Protein AF-A0A518AYZ4-F1 (afdb_monomer_lite)

Secondary structure (DSSP, 8-state):
-HHHHHHHHHHHHHHHHHHHHHHHHHHHHHHHHHHHHHHHHT-SS-S-EEEEEEEEEEESSTT--TTSEEEEEEEEETTTEEEEEEEEHHHHHHHHT-HHHHHHHHHHH-EEGGGS-HHHHHHHTTTHHHHHHHHHHHHHHHHTT--

Structure (mmCIF, N/CA/C/O backbone):
data_AF-A0A518AYZ4-F1
#
_entry.id   AF-A0A518AYZ4-F1
#
loop_
_atom_site.group_PDB
_atom_site.id
_atom_site.type_symbol
_atom_site.label_atom_id
_atom_site.label_alt_id
_atom_site.label_comp_id
_atom_site.label_asym_id
_atom_site.label_entity_id
_atom_site.label_seq_id
_atom_site.pdbx_PDB_ins_code
_atom_site.Cartn_x
_atom_site.Cartn_y
_atom_site.Cartn_z
_atom_site.occupancy
_atom_site.B_iso_or_equiv
_atom_site.auth_seq_id
_atom_site.auth_comp_id
_atom_site.auth_asym_id
_atom_site.auth_atom_id
_atom_site.pdbx_PDB_model_num
ATOM 1 N N . MET A 1 1 ? 31.999 -21.508 23.202 1.00 56.31 1 MET A N 1
ATOM 2 C CA . MET A 1 1 ? 30.707 -21.974 22.633 1.00 56.31 1 MET A CA 1
ATOM 3 C C . MET A 1 1 ? 29.464 -21.222 23.143 1.00 56.31 1 MET A C 1
ATOM 5 O O . MET A 1 1 ? 28.473 -21.199 22.424 1.00 56.31 1 MET A O 1
ATOM 9 N N . ALA A 1 2 ? 29.490 -20.547 24.304 1.00 60.88 2 ALA A N 1
ATOM 10 C CA . ALA A 1 2 ? 28.325 -19.827 24.852 1.00 60.88 2 ALA A CA 1
ATOM 11 C C . ALA A 1 2 ? 27.805 -18.649 23.986 1.00 60.88 2 ALA A C 1
ATOM 13 O O . ALA A 1 2 ? 26.597 -18.498 23.827 1.00 60.88 2 ALA A O 1
ATOM 14 N N . LYS A 1 3 ? 28.691 -17.869 23.338 1.00 60.66 3 LYS A N 1
ATOM 15 C CA . LYS A 1 3 ? 28.300 -16.740 22.461 1.00 60.66 3 LYS A CA 1
ATOM 16 C C . LYS A 1 3 ? 27.434 -17.157 21.258 1.00 60.66 3 LYS A C 1
ATOM 18 O O . LYS A 1 3 ? 26.440 -16.500 20.978 1.00 60.66 3 LYS A O 1
ATOM 23 N N . LYS A 1 4 ? 27.739 -18.282 20.590 1.00 61.16 4 LYS A N 1
ATOM 24 C CA . LYS A 1 4 ? 26.949 -18.795 19.443 1.00 61.16 4 LYS A CA 1
ATOM 25 C C . LYS A 1 4 ? 25.514 -19.189 19.830 1.00 61.16 4 LYS A C 1
ATOM 27 O O . LYS A 1 4 ? 24.602 -19.029 19.024 1.00 61.16 4 LYS A O 1
ATOM 32 N N . ARG A 1 5 ? 25.299 -19.676 21.060 1.00 62.88 5 ARG A N 1
ATOM 33 C CA . ARG A 1 5 ? 23.965 -20.047 21.571 1.00 62.88 5 ARG A CA 1
ATOM 34 C C . ARG A 1 5 ? 23.096 -18.814 21.846 1.00 62.88 5 ARG A C 1
ATOM 36 O O . ARG A 1 5 ? 21.888 -18.885 21.647 1.00 62.88 5 ARG A O 1
ATOM 43 N N . ASN A 1 6 ? 23.721 -17.695 22.220 1.00 80.50 6 ASN A N 1
ATOM 44 C CA . ASN A 1 6 ? 23.044 -16.426 22.482 1.00 80.50 6 ASN A CA 1
ATOM 45 C C . ASN A 1 6 ? 22.500 -15.793 21.183 1.00 80.50 6 ASN A C 1
ATOM 47 O O . ASN A 1 6 ? 21.301 -15.558 21.080 1.00 80.50 6 ASN A O 1
ATOM 51 N N . TYR A 1 7 ? 23.316 -15.691 20.122 1.00 89.25 7 TYR A N 1
ATOM 52 C CA . TYR A 1 7 ? 22.869 -15.124 18.835 1.00 89.25 7 TYR A CA 1
ATOM 53 C C . TYR A 1 7 ? 21.675 -15.856 18.210 1.00 89.25 7 TYR A C 1
ATOM 55 O O . TYR A 1 7 ? 20.773 -15.224 17.667 1.00 89.25 7 TYR A O 1
ATOM 63 N N . ARG A 1 8 ? 21.625 -17.192 18.310 1.00 89.94 8 ARG A N 1
ATOM 64 C CA . ARG A 1 8 ? 20.495 -17.973 17.784 1.00 89.94 8 ARG A CA 1
ATOM 65 C C . ARG A 1 8 ? 19.192 -17.676 18.530 1.00 89.94 8 ARG A C 1
ATOM 67 O O . ARG A 1 8 ? 18.137 -17.658 17.905 1.00 89.94 8 ARG A O 1
ATOM 74 N N . ALA A 1 9 ? 19.255 -17.469 19.845 1.00 91.81 9 ALA A N 1
ATOM 75 C CA . ALA A 1 9 ? 18.087 -17.101 20.640 1.00 91.81 9 ALA A CA 1
ATOM 76 C C . ALA A 1 9 ? 17.618 -15.679 20.298 1.00 91.81 9 ALA A C 1
ATOM 78 O O . ALA A 1 9 ? 16.432 -15.481 20.038 1.00 91.81 9 ALA A O 1
ATOM 79 N N . THR A 1 10 ? 18.549 -14.727 20.180 1.00 93.44 10 THR A N 1
ATOM 80 C CA . THR A 1 10 ? 18.252 -13.346 19.772 1.00 93.44 10 THR A CA 1
ATOM 81 C C . THR A 1 10 ? 17.610 -13.282 18.389 1.00 93.44 10 THR A C 1
ATOM 83 O O . THR A 1 10 ? 16.585 -12.629 18.223 1.00 93.44 10 THR A O 1
ATOM 86 N N . LEU A 1 11 ? 18.150 -14.005 17.402 1.00 93.69 11 LEU A N 1
ATOM 87 C CA . LEU A 1 11 ? 17.585 -14.043 16.049 1.00 93.69 11 LEU A CA 1
ATOM 88 C C . LEU A 1 11 ? 16.174 -14.638 16.026 1.00 93.69 11 LEU A C 1
ATOM 90 O O . LEU A 1 11 ? 15.314 -14.135 15.309 1.00 93.69 11 LEU A O 1
ATOM 94 N N . LYS A 1 12 ? 15.908 -15.674 16.831 1.00 94.69 12 LYS A N 1
ATOM 95 C CA . LYS A 1 12 ? 14.554 -16.230 16.972 1.00 94.69 12 LYS A CA 1
ATOM 96 C C . LYS A 1 12 ? 13.585 -15.210 17.561 1.00 94.69 12 LYS A C 1
ATOM 98 O O . LYS A 1 12 ? 12.492 -15.046 17.032 1.00 94.69 12 LYS A O 1
ATOM 103 N N . GLN A 1 13 ? 13.986 -14.521 18.628 1.00 94.81 13 GLN A N 1
ATOM 104 C CA . GLN A 1 13 ? 13.148 -13.508 19.266 1.00 94.81 13 GLN A CA 1
ATOM 105 C C . GLN A 1 13 ? 12.872 -12.330 18.324 1.00 94.81 13 GLN A C 1
ATOM 107 O O . GLN A 1 13 ? 11.735 -11.875 18.231 1.00 94.81 13 GLN A O 1
ATOM 112 N N . LEU A 1 14 ? 13.889 -11.878 17.585 1.00 94.19 14 LEU A N 1
ATOM 113 C CA . LEU A 1 14 ? 13.732 -10.840 16.571 1.00 94.19 14 LEU A CA 1
ATOM 114 C C . LEU A 1 14 ? 12.769 -11.287 15.467 1.00 94.19 14 LEU A C 1
ATOM 116 O O . LEU A 1 14 ? 11.860 -10.542 15.126 1.00 94.19 14 LEU A O 1
ATOM 120 N N . ASN A 1 15 ? 12.918 -12.509 14.948 1.00 94.06 15 ASN A N 1
ATOM 121 C CA . ASN A 1 15 ? 12.035 -13.035 13.908 1.00 94.06 15 ASN A CA 1
ATOM 122 C C . ASN A 1 15 ? 10.573 -13.117 14.373 1.00 94.06 15 ASN A C 1
ATOM 124 O O . ASN A 1 15 ? 9.684 -12.699 13.638 1.00 94.06 15 ASN A O 1
ATOM 128 N N . LEU A 1 16 ? 10.326 -13.585 15.602 1.00 95.25 16 LEU A N 1
ATOM 129 C CA . LEU A 1 16 ? 8.980 -13.608 16.185 1.00 95.25 16 LEU A CA 1
ATOM 130 C C . LEU A 1 16 ? 8.391 -12.202 16.310 1.00 95.25 16 LEU A C 1
ATOM 132 O O . LEU A 1 16 ? 7.238 -11.984 15.948 1.00 95.25 16 LEU A O 1
ATOM 136 N N . ARG A 1 17 ? 9.190 -11.235 16.775 1.00 94.25 17 ARG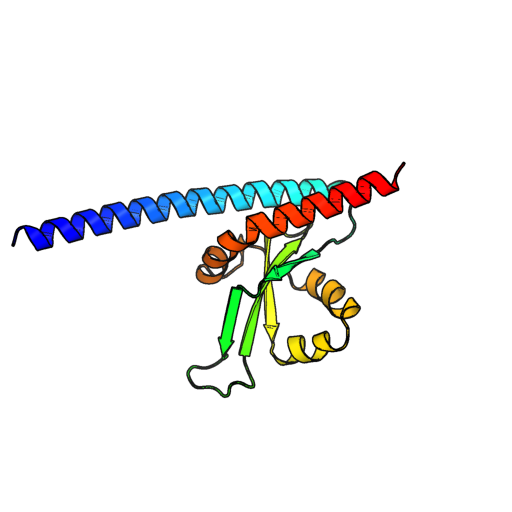 A N 1
ATOM 137 C CA . ARG A 1 17 ? 8.751 -9.842 16.886 1.00 94.25 17 ARG A CA 1
ATOM 138 C C . ARG A 1 17 ? 8.423 -9.238 15.522 1.00 94.25 17 ARG A C 1
ATOM 140 O O . ARG A 1 17 ? 7.413 -8.559 15.403 1.00 94.25 17 ARG A O 1
ATOM 147 N N . LEU A 1 18 ? 9.247 -9.495 14.507 1.00 89.69 18 LEU A N 1
ATOM 148 C CA . LEU A 1 18 ? 9.007 -9.016 13.144 1.00 89.69 18 LEU A CA 1
ATOM 149 C C . LEU A 1 18 ? 7.723 -9.604 12.553 1.00 89.69 18 LEU A C 1
ATOM 151 O O . LEU A 1 18 ? 6.954 -8.865 11.953 1.00 89.69 18 LEU A O 1
ATOM 155 N N . ARG A 1 19 ? 7.457 -10.898 12.772 1.00 90.31 19 ARG A N 1
ATOM 156 C CA . ARG A 1 19 ? 6.201 -11.534 12.341 1.00 90.31 19 ARG A CA 1
ATOM 157 C C . ARG A 1 19 ? 4.989 -10.881 12.984 1.00 90.31 19 ARG A C 1
ATOM 159 O O . ARG A 1 19 ? 4.088 -10.463 12.275 1.00 90.31 19 ARG A O 1
ATOM 166 N N . HIS A 1 20 ? 5.025 -10.718 14.304 1.00 92.50 20 HIS A N 1
ATOM 167 C CA . HIS A 1 20 ? 3.925 -10.101 15.035 1.00 92.50 20 HIS A CA 1
ATOM 168 C C . HIS A 1 20 ? 3.646 -8.662 14.577 1.00 92.50 20 HIS A C 1
ATOM 170 O O . HIS A 1 20 ? 2.496 -8.276 14.400 1.00 92.50 20 HIS A O 1
ATOM 176 N N . LEU A 1 21 ? 4.698 -7.866 14.357 1.00 90.12 21 LEU A N 1
ATOM 177 C CA . LEU A 1 21 ? 4.547 -6.504 13.844 1.00 90.12 21 LEU A CA 1
ATOM 178 C C . LEU A 1 21 ? 3.996 -6.489 12.416 1.00 90.12 21 LEU A C 1
ATOM 180 O O . LEU A 1 21 ? 3.180 -5.628 12.105 1.00 90.12 21 LEU A O 1
ATOM 184 N N . ASN A 1 22 ? 4.406 -7.437 11.570 1.00 89.00 22 ASN A N 1
ATOM 185 C CA . ASN A 1 22 ? 3.871 -7.545 10.218 1.00 89.00 22 ASN A CA 1
ATOM 186 C C . ASN A 1 22 ? 2.387 -7.933 10.228 1.00 89.00 22 ASN A C 1
ATOM 188 O O . ASN A 1 22 ? 1.601 -7.284 9.558 1.00 89.00 22 ASN A O 1
ATOM 192 N N . GLU A 1 23 ? 1.985 -8.915 11.038 1.00 91.25 23 GLU A N 1
ATOM 193 C CA . GLU A 1 23 ? 0.575 -9.305 11.201 1.00 91.25 23 GLU A CA 1
ATOM 194 C C . GLU A 1 23 ? -0.293 -8.121 11.660 1.00 91.25 23 GLU A C 1
ATOM 196 O O . GLU A 1 23 ? -1.370 -7.884 11.119 1.00 91.25 23 GLU A O 1
ATOM 201 N N . GLN A 1 24 ? 0.193 -7.331 12.625 1.00 92.56 24 GLN A N 1
ATOM 202 C CA . GLN A 1 24 ? -0.505 -6.120 13.067 1.00 92.56 24 GLN A CA 1
ATOM 203 C C . GLN A 1 24 ? -0.584 -5.050 11.978 1.00 92.56 24 GLN A C 1
ATOM 205 O O . GLN A 1 24 ? -1.584 -4.338 11.903 1.00 92.56 24 GLN A O 1
ATOM 210 N N . ALA A 1 25 ? 0.469 -4.895 11.175 1.00 90.06 25 ALA A N 1
ATOM 211 C CA . ALA A 1 25 ? 0.473 -3.950 10.070 1.00 90.06 25 ALA A CA 1
ATOM 212 C C . ALA A 1 25 ? -0.550 -4.367 9.005 1.00 90.06 25 ALA A C 1
ATOM 214 O O . ALA A 1 25 ? -1.399 -3.552 8.660 1.00 90.06 25 ALA A O 1
ATOM 215 N N . GLU A 1 26 ? -0.544 -5.630 8.571 1.00 92.38 26 GLU A N 1
ATOM 216 C CA . GLU A 1 26 ? -1.496 -6.160 7.583 1.00 92.38 26 GLU A CA 1
ATOM 217 C C . GLU A 1 26 ? -2.949 -5.973 8.044 1.00 92.38 26 GLU A C 1
ATOM 219 O O . GLU A 1 26 ? -3.746 -5.389 7.311 1.00 92.38 26 GLU A O 1
ATOM 224 N N . ALA A 1 27 ? -3.270 -6.338 9.290 1.00 92.62 27 ALA A N 1
ATOM 225 C CA . ALA A 1 27 ? -4.618 -6.164 9.841 1.00 92.62 27 ALA A CA 1
ATOM 226 C C . ALA A 1 27 ? -5.067 -4.690 9.888 1.00 92.62 27 ALA A C 1
ATOM 228 O O . ALA A 1 27 ? -6.244 -4.375 9.719 1.00 92.62 27 ALA A O 1
ATOM 229 N N . ARG A 1 28 ? -4.135 -3.754 10.115 1.00 93.62 28 ARG A N 1
ATOM 230 C CA . ARG A 1 28 ? -4.445 -2.315 10.084 1.00 93.62 28 ARG A CA 1
ATOM 231 C C . ARG A 1 28 ? -4.697 -1.814 8.669 1.00 93.62 28 ARG A C 1
ATOM 233 O O . ARG A 1 28 ? -5.571 -0.969 8.497 1.00 93.62 28 ARG A O 1
ATOM 240 N N . VAL A 1 29 ? -3.947 -2.305 7.682 1.00 94.75 29 VAL A N 1
ATOM 241 C CA . VAL A 1 29 ? -4.183 -1.956 6.274 1.00 94.75 29 VAL A CA 1
ATOM 242 C C . VAL A 1 29 ? -5.544 -2.469 5.822 1.00 94.75 29 VAL A C 1
ATOM 244 O O . VAL A 1 29 ? -6.284 -1.728 5.186 1.00 94.75 29 VAL A O 1
ATOM 247 N N . GLU A 1 30 ? -5.917 -3.686 6.212 1.00 94.31 30 GLU A N 1
ATOM 248 C CA . GLU A 1 30 ? -7.241 -4.243 5.926 1.00 94.31 30 GLU A CA 1
ATOM 249 C C . GLU A 1 30 ? -8.364 -3.361 6.492 1.00 94.31 30 GLU A C 1
ATOM 251 O O . GLU A 1 30 ? -9.233 -2.915 5.739 1.00 94.31 30 GLU A O 1
ATOM 256 N N . GLY A 1 31 ? -8.297 -3.011 7.782 1.00 94.62 31 GLY A N 1
ATOM 257 C CA . GLY A 1 31 ? -9.290 -2.128 8.404 1.00 94.62 31 GLY A CA 1
ATOM 258 C C . GLY A 1 31 ? -9.350 -0.732 7.769 1.00 94.62 31 GLY A C 1
ATOM 259 O O . GLY A 1 31 ? -10.422 -0.139 7.660 1.00 94.62 31 GLY A O 1
ATOM 260 N N . LEU A 1 32 ? -8.218 -0.207 7.296 1.00 94.25 32 LEU A N 1
ATOM 261 C CA . LEU A 1 32 ? -8.171 1.053 6.553 1.00 94.25 32 LEU A CA 1
ATOM 262 C C . LEU A 1 32 ? -8.837 0.920 5.169 1.00 94.25 32 LEU A C 1
ATOM 264 O O . LEU A 1 32 ? -9.629 1.776 4.773 1.00 94.25 32 LEU A O 1
ATOM 268 N N . ASN A 1 33 ? -8.569 -0.169 4.447 1.00 95.12 33 ASN A N 1
ATOM 269 C CA . ASN A 1 33 ? -9.168 -0.444 3.139 1.00 95.12 33 ASN A CA 1
ATOM 270 C C . ASN A 1 33 ? -10.693 -0.612 3.237 1.00 95.12 33 ASN A C 1
ATOM 272 O O . ASN A 1 33 ? -11.425 -0.167 2.354 1.00 95.12 33 ASN A O 1
ATOM 276 N N . GLU A 1 34 ? -11.200 -1.208 4.317 1.00 93.94 34 GLU A N 1
ATOM 277 C CA . GLU A 1 34 ? -12.639 -1.256 4.606 1.00 93.94 34 GLU A CA 1
ATOM 278 C C . GLU A 1 34 ? -13.252 0.139 4.767 1.00 93.94 34 GLU A C 1
ATOM 280 O O . GLU A 1 34 ? -14.296 0.414 4.172 1.00 93.94 34 GLU A O 1
ATOM 285 N N . GLN A 1 35 ? -12.591 1.036 5.502 1.00 93.00 35 GLN A N 1
ATOM 286 C CA . GLN A 1 35 ? -13.060 2.414 5.682 1.00 93.00 35 GLN A CA 1
ATOM 287 C C . GLN A 1 35 ? -13.099 3.180 4.357 1.00 93.00 35 GLN A C 1
ATOM 289 O O . GLN A 1 35 ? -14.087 3.855 4.071 1.00 93.00 35 GLN A O 1
ATOM 294 N N . PHE A 1 36 ? -12.079 3.032 3.507 1.00 91.69 36 PHE A N 1
ATOM 295 C CA . PHE A 1 36 ? -12.079 3.657 2.183 1.00 91.69 36 PHE A CA 1
ATOM 296 C C . PHE A 1 36 ? -13.184 3.124 1.277 1.00 91.69 36 PHE A C 1
ATOM 298 O O . PHE A 1 36 ? -13.848 3.915 0.609 1.00 91.69 36 PHE A O 1
ATOM 305 N N . ARG A 1 37 ? -13.451 1.814 1.304 1.00 90.44 37 ARG A N 1
ATOM 306 C CA . ARG A 1 37 ? -14.568 1.221 0.554 1.00 90.44 37 ARG A CA 1
ATOM 307 C C . ARG A 1 37 ? -15.924 1.711 1.057 1.00 90.44 37 ARG A C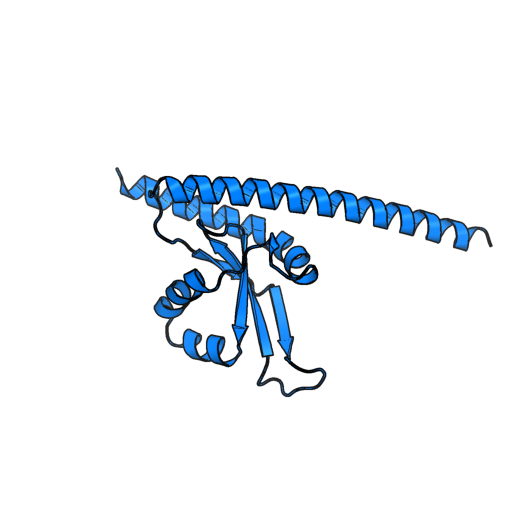 1
ATOM 309 O O . ARG A 1 37 ? -16.809 1.981 0.246 1.00 90.44 37 ARG A O 1
ATOM 316 N N . ALA A 1 38 ? -16.088 1.863 2.371 1.00 90.69 38 ALA A N 1
ATOM 317 C CA . ALA A 1 38 ? -17.294 2.449 2.950 1.00 90.69 38 ALA A CA 1
ATOM 318 C C . ALA A 1 38 ? -17.473 3.910 2.509 1.00 90.69 38 ALA A C 1
ATOM 320 O O . ALA A 1 38 ? -18.574 4.296 2.121 1.00 90.69 38 ALA A O 1
ATOM 321 N N . LEU A 1 39 ? -16.390 4.692 2.486 1.00 89.12 39 LEU A N 1
ATOM 322 C CA . LEU A 1 39 ? -16.399 6.066 1.987 1.00 89.12 39 LEU A CA 1
ATOM 323 C C . LEU A 1 39 ? -16.711 6.130 0.485 1.00 89.12 39 LEU A C 1
ATOM 325 O O . LEU A 1 39 ? -17.507 6.955 0.059 1.00 89.12 39 LEU A O 1
ATOM 329 N N . HIS A 1 40 ? -16.159 5.226 -0.323 1.00 89.88 40 HIS A N 1
ATOM 330 C CA . HIS A 1 40 ? -16.496 5.114 -1.744 1.00 89.88 40 HIS A CA 1
ATOM 331 C C . HIS A 1 40 ? -17.996 4.869 -1.960 1.00 89.88 40 HIS A C 1
ATOM 333 O O . HIS A 1 40 ? -18.607 5.445 -2.859 1.00 89.88 40 HIS A O 1
ATOM 339 N N . ALA A 1 41 ? -18.604 4.023 -1.123 1.00 90.06 41 ALA A N 1
ATOM 340 C CA . ALA A 1 41 ? -20.016 3.668 -1.223 1.00 90.06 41 ALA A CA 1
ATOM 341 C C . ALA A 1 41 ? -20.971 4.841 -0.935 1.00 90.06 41 ALA A C 1
ATOM 343 O O . ALA A 1 41 ? -22.132 4.773 -1.337 1.00 90.06 41 ALA A O 1
ATOM 344 N N . THR A 1 42 ? -20.512 5.919 -0.288 1.00 88.62 42 THR A N 1
ATOM 345 C CA . THR A 1 42 ? -21.334 7.125 -0.081 1.00 88.62 42 THR A CA 1
ATOM 346 C C . THR A 1 42 ? -21.511 7.941 -1.361 1.00 88.62 42 THR A C 1
ATOM 348 O O . THR A 1 42 ? -22.427 8.756 -1.444 1.00 88.62 42 THR A O 1
ATOM 351 N N . GLY A 1 43 ? -20.640 7.749 -2.360 1.00 84.75 43 GLY A N 1
ATOM 352 C CA . GLY A 1 43 ? -20.646 8.507 -3.612 1.00 84.75 43 GLY A CA 1
ATOM 353 C C . GLY A 1 43 ? -20.180 9.962 -3.485 1.00 84.75 43 GLY A C 1
ATOM 354 O O . GLY A 1 43 ? -20.186 10.677 -4.486 1.00 84.75 43 GLY A O 1
ATOM 355 N N . MET A 1 44 ? -19.755 10.405 -2.293 1.00 78.12 44 MET A N 1
ATOM 356 C CA . MET A 1 44 ? -19.310 11.788 -2.055 1.00 78.12 44 MET A CA 1
ATOM 357 C C . MET A 1 44 ? -18.012 12.119 -2.803 1.00 78.12 44 MET A C 1
ATOM 359 O O . MET A 1 44 ? -17.813 13.251 -3.230 1.00 78.12 44 MET A O 1
ATOM 363 N N . LEU A 1 45 ? -17.149 11.121 -3.009 1.00 79.31 45 LEU A N 1
ATOM 364 C CA . LEU A 1 45 ? -15.877 11.258 -3.712 1.00 79.31 45 LEU A CA 1
ATOM 365 C C . LEU A 1 45 ? -15.839 10.309 -4.909 1.00 79.31 45 LEU A C 1
ATOM 367 O O . LEU A 1 45 ? -15.889 9.088 -4.764 1.00 79.31 45 LEU A O 1
ATOM 371 N N . HIS A 1 46 ? -15.762 10.879 -6.108 1.00 73.81 46 HIS A N 1
ATOM 372 C CA . HIS A 1 46 ? -15.729 10.132 -7.365 1.00 73.81 46 HIS A CA 1
ATOM 373 C C . HIS A 1 46 ? -14.308 9.619 -7.619 1.00 73.81 46 HIS A C 1
ATOM 375 O O . HIS A 1 46 ? -13.388 10.421 -7.544 1.00 73.81 46 HIS A O 1
ATOM 381 N N . ASN A 1 47 ? -14.146 8.321 -7.926 1.00 77.00 47 ASN A N 1
ATOM 382 C CA . ASN A 1 47 ? -12.931 7.637 -8.426 1.00 77.00 47 ASN A CA 1
ATOM 383 C C . ASN A 1 47 ? -11.573 8.290 -8.081 1.00 77.00 47 ASN A C 1
ATOM 385 O O . ASN A 1 47 ? -10.693 8.387 -8.935 1.00 77.00 47 ASN A O 1
ATOM 389 N N . LEU A 1 48 ? -11.395 8.727 -6.832 1.00 86.81 48 LEU A N 1
ATOM 390 C CA . LEU A 1 48 ? -10.186 9.416 -6.411 1.00 86.81 48 LEU A CA 1
ATOM 391 C C . LEU A 1 48 ? -9.069 8.397 -6.217 1.00 86.81 48 LEU A C 1
ATOM 393 O O . LEU A 1 48 ? -9.240 7.383 -5.526 1.00 86.81 48 LEU A O 1
ATOM 397 N N . VAL A 1 49 ? -7.923 8.699 -6.816 1.00 90.62 49 VAL A N 1
ATOM 398 C CA . VAL A 1 49 ? -6.708 7.897 -6.740 1.00 90.62 49 VAL A CA 1
ATOM 399 C C . VAL A 1 49 ? -5.559 8.827 -6.422 1.00 90.62 49 VAL A C 1
ATOM 401 O O . VAL A 1 49 ? -5.328 9.812 -7.113 1.00 90.62 49 VAL A O 1
ATOM 404 N N . LEU A 1 50 ? -4.834 8.504 -5.363 1.00 91.62 50 LEU A N 1
ATOM 405 C CA . LEU A 1 50 ? -3.654 9.228 -4.940 1.00 91.62 50 LEU A CA 1
ATOM 406 C C . LEU A 1 50 ? -2.426 8.392 -5.239 1.00 91.62 50 LEU A C 1
ATOM 408 O O . LEU A 1 50 ? -2.257 7.292 -4.711 1.00 91.62 50 LEU A O 1
ATOM 412 N N . LEU A 1 51 ? -1.550 8.954 -6.061 1.00 92.31 51 LEU A N 1
ATOM 413 C CA . LEU A 1 51 ? -0.256 8.371 -6.374 1.00 92.31 51 LEU A CA 1
ATOM 414 C C . LEU A 1 51 ? 0.774 8.791 -5.334 1.00 92.31 51 LEU A C 1
ATOM 416 O O . LEU A 1 51 ? 0.953 9.979 -5.055 1.00 92.31 51 LEU A O 1
ATOM 420 N N . GLY A 1 52 ? 1.430 7.805 -4.738 1.00 91.88 52 GLY A N 1
ATOM 421 C CA . GLY A 1 52 ? 2.509 7.958 -3.773 1.00 91.88 52 GLY A CA 1
ATOM 422 C C . GLY A 1 52 ? 3.886 7.941 -4.428 1.00 91.88 52 GLY A C 1
ATOM 423 O O . GLY A 1 52 ? 4.041 8.137 -5.634 1.00 91.88 52 GLY A O 1
ATOM 424 N N . SER A 1 53 ? 4.910 7.706 -3.611 1.00 92.12 53 SER A N 1
ATOM 425 C CA . SER A 1 53 ? 6.278 7.539 -4.095 1.00 92.12 53 SER A CA 1
ATOM 426 C C . SER A 1 53 ? 6.457 6.224 -4.859 1.00 92.12 53 SER A C 1
ATOM 428 O O . SER A 1 53 ? 5.757 5.233 -4.628 1.00 92.12 53 SER A O 1
ATOM 430 N N . VAL A 1 54 ? 7.437 6.212 -5.765 1.00 92.75 54 VAL A N 1
ATOM 431 C CA . VAL A 1 54 ? 7.967 4.969 -6.334 1.00 92.75 54 VAL A CA 1
ATOM 432 C C . VAL A 1 54 ? 8.690 4.216 -5.222 1.00 92.75 54 VAL A C 1
ATOM 434 O O . VAL A 1 54 ? 9.641 4.729 -4.632 1.00 92.75 54 VAL A O 1
ATOM 437 N N . ILE A 1 55 ? 8.212 3.012 -4.919 1.00 94.25 55 ILE A N 1
ATOM 438 C CA . ILE A 1 55 ? 8.713 2.176 -3.822 1.00 94.25 55 ILE A CA 1
ATOM 439 C C . ILE A 1 55 ? 9.728 1.138 -4.291 1.00 94.25 55 ILE A C 1
ATOM 441 O O . ILE A 1 55 ? 10.549 0.682 -3.496 1.00 94.25 55 ILE A O 1
ATOM 445 N N . LEU A 1 56 ? 9.697 0.766 -5.571 1.00 92.62 56 LEU A N 1
ATOM 446 C CA . LEU A 1 56 ? 10.666 -0.149 -6.158 1.00 92.62 56 LEU A CA 1
ATOM 447 C C . LEU A 1 56 ? 10.833 0.135 -7.648 1.00 92.62 56 LEU A C 1
ATOM 449 O O . LEU A 1 56 ? 9.853 0.251 -8.371 1.00 92.62 56 LEU A O 1
ATOM 453 N N . SER A 1 57 ? 12.076 0.157 -8.116 1.00 89.94 57 SER A N 1
ATOM 454 C CA . SER A 1 57 ? 12.403 0.120 -9.541 1.00 89.94 57 SER A CA 1
ATOM 455 C C . SER A 1 57 ? 13.325 -1.063 -9.795 1.00 89.94 57 SER A C 1
ATOM 457 O O . SER A 1 57 ? 14.335 -1.219 -9.102 1.00 89.94 57 SER A O 1
ATOM 459 N N . ARG A 1 58 ? 12.970 -1.926 -10.749 1.00 86.62 58 ARG A N 1
ATOM 460 C CA . ARG A 1 58 ? 13.747 -3.128 -11.083 1.00 86.62 58 ARG A CA 1
ATOM 461 C C . ARG A 1 58 ? 13.757 -3.383 -12.593 1.00 86.62 58 ARG A C 1
ATOM 463 O O . ARG A 1 58 ? 12.729 -3.176 -13.227 1.00 86.62 58 ARG A O 1
ATOM 470 N N . PRO A 1 59 ? 14.867 -3.860 -13.180 1.00 84.00 59 PRO A N 1
ATOM 471 C CA . PRO A 1 59 ? 14.851 -4.368 -14.549 1.00 84.00 59 PRO A CA 1
ATOM 472 C C . PRO A 1 59 ? 14.029 -5.665 -14.628 1.00 84.00 59 PRO A C 1
ATOM 474 O O . PRO A 1 59 ? 13.939 -6.403 -13.642 1.00 84.00 59 PRO A O 1
ATOM 477 N N . TYR A 1 60 ? 13.470 -5.978 -15.800 1.00 78.44 60 TYR A N 1
ATOM 478 C CA . TYR A 1 60 ? 12.732 -7.236 -16.013 1.00 78.44 60 TYR A CA 1
ATOM 479 C C . TYR A 1 60 ? 13.634 -8.480 -15.999 1.00 78.44 60 TYR A C 1
ATOM 481 O O . TYR A 1 60 ? 13.176 -9.580 -15.692 1.00 78.44 60 TYR A O 1
ATOM 489 N N . GLY A 1 61 ? 14.924 -8.313 -16.304 1.00 74.25 61 GLY A N 1
ATOM 490 C CA . GLY A 1 61 ? 15.919 -9.384 -16.311 1.00 74.25 61 GLY A CA 1
ATOM 491 C C . GLY A 1 61 ? 17.153 -9.042 -15.481 1.00 74.25 61 GLY A C 1
ATOM 492 O O . GLY A 1 61 ? 17.574 -7.888 -15.394 1.00 74.25 61 GLY A O 1
ATOM 493 N N . VAL A 1 62 ? 17.778 -10.065 -14.894 1.00 70.88 62 VAL A N 1
ATOM 494 C CA . VAL A 1 62 ? 19.071 -9.918 -14.212 1.00 70.88 62 VAL A CA 1
ATOM 495 C C . VAL A 1 62 ? 20.136 -9.588 -15.260 1.00 70.88 62 VAL A C 1
ATOM 497 O O . VAL A 1 62 ? 20.472 -10.433 -16.084 1.00 70.88 62 VAL A O 1
ATOM 500 N N . GLY A 1 63 ? 20.655 -8.358 -15.237 1.00 67.06 63 GLY A N 1
ATOM 501 C CA . GLY A 1 63 ? 21.636 -7.876 -16.218 1.00 67.06 63 GLY A CA 1
ATOM 502 C C . GLY A 1 63 ? 21.040 -7.414 -17.553 1.00 67.06 63 GLY A C 1
ATOM 503 O O . GLY A 1 63 ? 21.790 -7.252 -18.513 1.00 67.06 63 GLY A O 1
ATOM 504 N N . GLY A 1 64 ? 19.718 -7.217 -17.624 1.00 60.66 64 GLY A N 1
ATOM 505 C CA . GLY A 1 64 ? 19.069 -6.593 -18.779 1.00 60.66 64 GLY A CA 1
ATOM 506 C C . GLY A 1 64 ? 19.449 -5.111 -18.938 1.00 60.66 64 GLY A C 1
ATOM 507 O O . GLY A 1 64 ? 19.938 -4.498 -17.983 1.00 60.66 64 GLY A O 1
ATOM 508 N N . PRO A 1 65 ? 19.262 -4.534 -20.136 1.00 62.34 65 PRO A N 1
ATOM 509 C CA . PRO A 1 65 ? 19.517 -3.118 -20.372 1.00 62.34 65 PRO A CA 1
ATOM 510 C C . PRO A 1 65 ? 18.605 -2.225 -19.505 1.00 62.34 65 PRO A C 1
ATOM 512 O O . PRO A 1 65 ? 17.483 -2.589 -19.168 1.00 62.34 65 PRO A O 1
ATOM 515 N N . PHE A 1 66 ? 19.113 -1.052 -19.104 1.00 60.22 66 PHE A N 1
ATOM 516 C CA . PHE A 1 66 ? 18.402 -0.098 -18.230 1.00 60.22 66 PHE A CA 1
ATOM 517 C C . PHE A 1 66 ? 17.166 0.546 -18.883 1.00 60.22 66 PHE A C 1
ATOM 519 O O . PHE A 1 66 ? 16.431 1.258 -18.206 1.00 60.22 66 PHE A O 1
ATOM 526 N N . ASP A 1 67 ? 16.961 0.324 -20.181 1.00 63.81 67 ASP A N 1
ATOM 527 C CA . ASP A 1 67 ? 15.857 0.864 -20.978 1.00 63.81 67 ASP A CA 1
ATOM 528 C C . ASP A 1 67 ? 14.562 0.041 -20.868 1.00 63.81 67 ASP A C 1
ATOM 530 O O . ASP A 1 67 ? 13.532 0.463 -21.384 1.00 63.81 67 ASP A O 1
ATOM 534 N N . SER A 1 68 ? 14.598 -1.108 -20.182 1.00 72.00 68 SER A N 1
ATOM 535 C CA . SER A 1 68 ? 13.451 -1.996 -19.988 1.00 72.00 68 SER A CA 1
ATOM 536 C C . SER A 1 68 ? 13.363 -2.473 -18.534 1.00 72.00 68 SER A C 1
ATOM 538 O O . SER A 1 68 ? 14.097 -3.343 -18.050 1.00 72.00 68 SER A O 1
ATOM 540 N N . GLY A 1 69 ? 12.432 -1.881 -17.799 1.00 82.25 69 GLY A N 1
ATOM 541 C CA . GLY A 1 69 ? 12.199 -2.161 -16.393 1.00 82.25 69 GLY A CA 1
ATOM 542 C C . GLY A 1 69 ? 10.777 -1.877 -15.932 1.00 82.25 69 GLY A C 1
ATOM 543 O O . GLY A 1 69 ? 9.917 -1.400 -16.665 1.00 82.25 69 GLY A O 1
ATOM 544 N N . GLN A 1 70 ? 10.555 -2.187 -14.665 1.00 89.62 70 GLN A N 1
ATOM 545 C CA . GLN A 1 70 ? 9.296 -2.008 -13.977 1.00 89.62 70 GLN A CA 1
ATOM 546 C C . GLN A 1 70 ? 9.489 -1.031 -12.824 1.00 89.62 70 GLN A C 1
ATOM 548 O O . GLN A 1 70 ? 10.390 -1.194 -11.990 1.00 89.62 70 GLN A O 1
ATOM 553 N N . SER A 1 71 ? 8.608 -0.041 -12.758 1.00 90.94 71 SER A N 1
ATOM 554 C CA . SER A 1 71 ? 8.487 0.866 -11.624 1.00 90.94 71 SER A CA 1
ATOM 555 C C . SER A 1 71 ? 7.219 0.530 -10.853 1.00 90.94 71 SER A C 1
ATOM 557 O O . SER A 1 71 ? 6.141 0.420 -11.426 1.00 90.94 71 SER A O 1
ATOM 559 N N . ILE A 1 72 ? 7.346 0.341 -9.547 1.00 93.94 72 ILE A N 1
ATOM 560 C CA . ILE A 1 72 ? 6.233 0.048 -8.651 1.00 93.94 72 ILE A CA 1
ATOM 561 C C . ILE A 1 72 ? 6.008 1.279 -7.794 1.00 93.94 72 ILE A C 1
ATOM 563 O O . ILE A 1 72 ? 6.888 1.691 -7.033 1.00 93.94 72 ILE A O 1
ATOM 567 N N . GLN A 1 73 ? 4.825 1.860 -7.913 1.00 94.62 73 GLN A N 1
ATOM 568 C CA . GLN A 1 73 ? 4.442 3.072 -7.209 1.00 94.62 73 GLN A CA 1
ATOM 569 C C . GLN A 1 73 ? 3.355 2.770 -6.190 1.00 94.62 73 GLN A C 1
ATOM 571 O O . GLN A 1 73 ? 2.412 2.038 -6.483 1.00 94.62 73 GLN A O 1
ATOM 576 N N . ALA A 1 74 ? 3.478 3.339 -4.993 1.00 96.69 74 ALA A N 1
ATOM 577 C CA . ALA A 1 74 ? 2.419 3.249 -4.000 1.00 96.69 74 ALA A CA 1
ATOM 578 C C . ALA A 1 74 ? 1.176 3.998 -4.492 1.00 96.69 74 ALA A C 1
ATOM 580 O O . ALA A 1 74 ? 1.289 5.076 -5.075 1.00 96.69 74 ALA A O 1
ATOM 581 N N . ALA A 1 75 ? -0.005 3.456 -4.230 1.00 95.81 75 ALA A N 1
ATOM 582 C CA . ALA A 1 75 ? -1.261 4.094 -4.585 1.00 95.81 75 ALA A CA 1
ATOM 583 C C . ALA A 1 75 ? -2.285 3.927 -3.464 1.00 95.81 75 ALA A C 1
ATOM 585 O O . ALA A 1 75 ? -2.256 2.959 -2.701 1.00 95.81 75 ALA A O 1
ATOM 586 N N . LEU A 1 76 ? -3.204 4.880 -3.376 1.00 95.12 76 LEU A N 1
ATOM 587 C CA . LEU A 1 76 ? -4.366 4.803 -2.505 1.00 95.12 76 LEU A CA 1
ATOM 588 C C . LEU A 1 76 ? -5.593 5.204 -3.311 1.00 95.12 76 LEU A C 1
ATOM 590 O O . LEU A 1 76 ? -5.633 6.290 -3.881 1.00 95.12 76 LEU A O 1
ATOM 594 N N . SER A 1 77 ? -6.591 4.331 -3.370 1.00 92.94 77 SER A N 1
ATOM 595 C CA . SER A 1 77 ? -7.864 4.619 -4.029 1.00 92.94 77 SER A CA 1
ATOM 596 C C . SER A 1 77 ? -9.025 4.300 -3.106 1.00 92.94 77 SER A C 1
ATOM 598 O O . SER A 1 77 ? -8.931 3.420 -2.254 1.00 92.94 77 SER A O 1
ATOM 600 N N . LEU A 1 78 ? -10.154 4.972 -3.300 1.00 90.94 78 LEU A N 1
ATOM 601 C CA . LEU A 1 78 ? -11.345 4.699 -2.494 1.00 90.94 78 LEU A CA 1
ATOM 602 C C . LEU A 1 78 ? -11.938 3.307 -2.772 1.00 90.94 78 LEU A C 1
ATOM 604 O O . LEU A 1 78 ? -12.481 2.664 -1.878 1.00 90.94 78 LEU A O 1
ATOM 608 N N . ARG A 1 79 ? -11.796 2.808 -4.005 1.00 89.88 79 ARG A N 1
ATOM 609 C CA . ARG A 1 79 ? -12.331 1.503 -4.412 1.00 89.88 79 ARG A CA 1
ATOM 610 C C . ARG A 1 79 ? -11.478 0.327 -3.930 1.00 89.88 79 ARG A C 1
ATOM 612 O O . ARG A 1 79 ? -12.037 -0.660 -3.457 1.00 89.88 79 ARG A O 1
ATOM 619 N N . ALA A 1 80 ? -10.159 0.406 -4.100 1.00 90.88 80 ALA A N 1
ATOM 620 C CA . ALA A 1 80 ? -9.237 -0.691 -3.789 1.00 90.88 80 ALA A CA 1
ATOM 621 C C . ALA A 1 80 ? -8.522 -0.524 -2.437 1.00 90.88 80 ALA A C 1
ATOM 623 O O . AL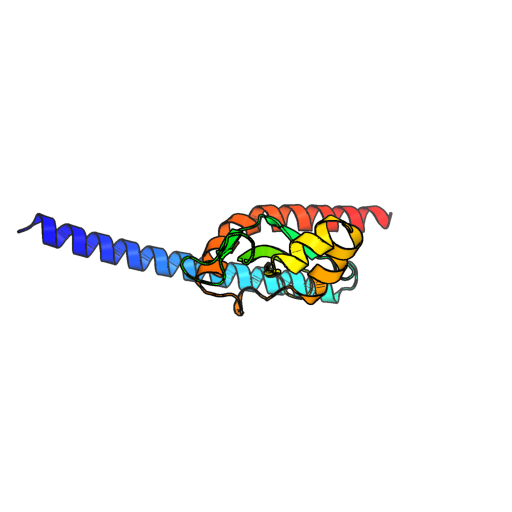A A 1 80 ? -7.922 -1.472 -1.944 1.00 90.88 80 ALA A O 1
ATOM 624 N N . GLY A 1 81 ? -8.585 0.662 -1.827 1.00 94.25 81 GLY A N 1
ATOM 625 C CA . GLY A 1 81 ? -7.792 1.004 -0.652 1.00 94.25 81 GLY A CA 1
ATOM 626 C C . GLY A 1 81 ? -6.330 1.286 -1.005 1.00 94.25 81 GLY A C 1
ATOM 627 O O . GLY A 1 81 ? -6.019 1.788 -2.091 1.00 94.25 81 GLY A O 1
ATOM 628 N N . VAL A 1 82 ? -5.431 0.987 -0.070 1.00 96.69 82 VAL A N 1
ATOM 629 C CA . VAL A 1 82 ? -3.979 0.996 -0.278 1.00 96.69 82 VAL A CA 1
ATOM 630 C C . VAL A 1 82 ? -3.603 -0.115 -1.255 1.00 96.69 82 VAL A C 1
ATOM 632 O O . VAL A 1 82 ? -4.104 -1.235 -1.161 1.00 96.69 82 VAL A O 1
ATOM 635 N N . GLY A 1 83 ? -2.681 0.182 -2.160 1.00 96.56 83 GLY A N 1
ATOM 636 C CA . GLY A 1 83 ? -2.189 -0.762 -3.148 1.00 96.56 83 GLY A CA 1
ATOM 637 C C . GLY A 1 83 ? -0.939 -0.256 -3.851 1.00 96.56 83 GLY A C 1
ATOM 638 O O . GLY A 1 83 ? -0.273 0.677 -3.391 1.00 96.56 83 GLY A O 1
ATOM 639 N N . ALA A 1 84 ? -0.628 -0.871 -4.983 1.00 96.69 84 ALA A N 1
ATOM 640 C CA . ALA A 1 84 ? 0.467 -0.455 -5.843 1.00 96.69 84 ALA A CA 1
ATOM 641 C C . ALA A 1 84 ? 0.034 -0.417 -7.308 1.00 96.69 84 ALA A C 1
ATOM 643 O O . ALA A 1 84 ? -0.866 -1.143 -7.723 1.00 96.69 84 ALA A O 1
ATOM 644 N N . ILE A 1 85 ? 0.709 0.411 -8.095 1.00 94.62 85 ILE A N 1
ATOM 645 C CA . ILE A 1 85 ? 0.622 0.392 -9.553 1.00 94.62 85 ILE A CA 1
ATOM 646 C C . ILE A 1 85 ? 1.967 -0.062 -10.102 1.00 94.62 85 ILE A C 1
ATOM 648 O O . ILE A 1 85 ? 3.023 0.376 -9.641 1.00 94.62 85 ILE A O 1
ATOM 652 N N . TYR A 1 86 ? 1.903 -0.955 -11.081 1.00 93.00 86 TYR A N 1
ATOM 653 C CA . TYR A 1 86 ? 3.051 -1.509 -11.775 1.00 93.00 86 TYR A CA 1
ATOM 654 C C . TYR A 1 86 ? 3.131 -0.844 -13.146 1.00 93.00 86 TYR A C 1
ATOM 656 O O . TYR A 1 86 ? 2.314 -1.119 -14.022 1.00 93.00 86 TYR A O 1
ATOM 664 N N . TRP A 1 87 ? 4.096 0.051 -13.302 1.00 89.62 87 TRP A N 1
ATOM 665 C CA . TRP A 1 87 ? 4.366 0.763 -14.541 1.00 89.62 87 TRP A CA 1
ATOM 666 C C . TRP A 1 87 ? 5.448 0.039 -15.328 1.00 89.62 87 TRP A C 1
ATOM 668 O O . TRP A 1 87 ? 6.519 -0.250 -14.777 1.00 89.62 87 TRP A O 1
ATOM 678 N N . ASP A 1 88 ? 5.192 -0.206 -16.610 1.00 86.56 88 ASP A N 1
ATOM 679 C CA . ASP A 1 88 ? 6.273 -0.476 -17.552 1.00 86.56 88 ASP A CA 1
ATOM 680 C C . ASP A 1 88 ? 7.033 0.826 -17.869 1.00 86.56 88 ASP A C 1
ATOM 682 O O . ASP A 1 88 ? 6.521 1.935 -17.693 1.00 86.56 88 ASP A O 1
ATOM 686 N N . THR A 1 89 ? 8.265 0.709 -18.349 1.00 77.31 89 THR A N 1
ATOM 687 C CA . THR A 1 89 ? 9.083 1.840 -18.804 1.00 77.31 89 THR A CA 1
ATOM 688 C C . THR A 1 89 ? 8.415 2.573 -19.968 1.00 77.31 89 THR A C 1
ATOM 690 O O . THR A 1 89 ? 8.479 3.799 -20.031 1.00 77.31 89 THR A O 1
ATOM 693 N N . GLU A 1 90 ? 7.709 1.847 -20.840 1.00 75.69 90 GLU A N 1
ATOM 694 C CA . GLU A 1 90 ? 6.919 2.434 -21.931 1.00 75.69 90 GLU A CA 1
ATOM 695 C C . GLU A 1 90 ? 5.693 3.204 -21.412 1.00 75.69 90 GLU A C 1
ATOM 697 O O . GLU A 1 90 ? 5.428 4.314 -21.876 1.00 75.69 90 GLU A O 1
ATOM 702 N N . ASP A 1 91 ? 4.994 2.674 -20.399 1.00 75.00 91 ASP A N 1
ATOM 703 C CA . ASP A 1 91 ? 3.869 3.366 -19.752 1.00 75.00 91 ASP A CA 1
ATOM 704 C C . ASP A 1 91 ? 4.348 4.660 -19.078 1.00 75.00 91 ASP A C 1
ATOM 706 O O . ASP A 1 91 ? 3.753 5.722 -19.245 1.00 75.00 91 ASP A O 1
ATOM 710 N N . ALA A 1 92 ? 5.458 4.587 -18.337 1.00 67.88 92 ALA A N 1
ATOM 711 C CA . ALA A 1 92 ? 6.017 5.734 -17.630 1.00 67.88 92 ALA A CA 1
ATOM 712 C C . ALA A 1 92 ? 6.497 6.834 -18.591 1.00 67.88 92 ALA A C 1
ATOM 714 O O . ALA A 1 92 ? 6.310 8.015 -18.302 1.00 67.88 92 ALA A O 1
ATOM 715 N N . ALA A 1 93 ? 7.089 6.460 -19.730 1.00 70.31 93 ALA A N 1
ATOM 716 C CA . ALA A 1 93 ? 7.500 7.408 -20.762 1.00 70.31 93 ALA A CA 1
ATOM 717 C C . ALA A 1 93 ? 6.293 8.058 -21.454 1.00 70.31 93 ALA A C 1
ATOM 719 O O . ALA A 1 93 ? 6.282 9.267 -21.650 1.00 70.31 93 ALA A O 1
ATOM 720 N N . THR A 1 94 ? 5.261 7.272 -21.767 1.00 66.69 94 THR A N 1
ATOM 721 C CA . THR A 1 94 ? 4.046 7.762 -22.440 1.00 66.69 94 THR A CA 1
ATOM 722 C C . THR A 1 94 ? 3.256 8.726 -21.556 1.00 66.69 94 THR A C 1
ATOM 724 O O . THR A 1 94 ? 2.727 9.725 -22.036 1.00 66.69 94 THR A O 1
ATOM 727 N N . LEU A 1 95 ? 3.193 8.454 -20.253 1.00 68.38 95 LEU A N 1
ATOM 728 C CA . LEU A 1 95 ? 2.409 9.254 -19.313 1.00 68.38 95 LEU A CA 1
ATOM 729 C C . LEU A 1 95 ? 3.162 10.482 -18.778 1.00 68.38 95 LEU A C 1
ATOM 731 O O . LEU A 1 95 ? 2.540 11.381 -18.218 1.00 68.38 95 LEU A O 1
ATOM 735 N N . ALA A 1 96 ? 4.482 10.560 -18.974 1.00 68.19 96 ALA A N 1
ATOM 736 C CA . ALA A 1 96 ? 5.255 11.762 -18.660 1.00 68.19 96 ALA A CA 1
ATOM 737 C C . ALA A 1 96 ? 4.820 12.979 -19.501 1.00 68.19 96 ALA A C 1
ATOM 739 O O . ALA A 1 96 ? 4.952 14.114 -19.042 1.00 68.19 96 ALA A O 1
ATOM 740 N N . ASP A 1 97 ? 4.270 12.734 -20.694 1.00 72.75 97 ASP A N 1
ATOM 741 C CA . ASP A 1 97 ? 3.822 13.769 -21.628 1.00 72.75 97 ASP A CA 1
ATOM 742 C C . ASP A 1 97 ? 2.340 14.174 -21.434 1.00 72.75 97 ASP A C 1
ATOM 744 O O . ASP A 1 97 ? 1.908 15.176 -22.007 1.00 72.75 97 ASP A O 1
ATOM 748 N N . ASP A 1 98 ? 1.567 13.454 -20.603 1.00 73.88 98 ASP A N 1
ATOM 749 C CA . ASP A 1 98 ? 0.155 13.747 -20.288 1.00 73.88 98 ASP A CA 1
ATOM 750 C C . ASP A 1 98 ? -0.179 13.504 -18.795 1.00 73.88 98 ASP A C 1
ATOM 752 O O . ASP A 1 98 ? -0.606 12.408 -18.405 1.00 73.88 98 ASP A O 1
ATOM 756 N N . PRO A 1 99 ? -0.033 14.535 -17.939 1.00 67.56 99 PRO A N 1
ATOM 757 C CA . PRO A 1 99 ? -0.332 14.437 -16.510 1.00 67.56 99 PRO A CA 1
ATOM 758 C C . PRO A 1 99 ? -1.794 14.082 -16.193 1.00 67.56 99 PRO A C 1
ATOM 760 O O . PRO A 1 99 ? -2.049 13.365 -15.226 1.00 67.56 99 PRO A O 1
ATOM 763 N N . ASP A 1 100 ? -2.751 14.542 -17.007 1.00 68.31 100 ASP A N 1
ATOM 764 C CA . ASP A 1 100 ? -4.181 14.270 -16.800 1.00 68.31 100 ASP A CA 1
ATOM 765 C C . ASP A 1 100 ? -4.547 12.838 -17.240 1.00 68.31 100 ASP A C 1
ATOM 767 O O . ASP A 1 100 ? -5.459 12.208 -16.687 1.00 68.31 100 ASP A O 1
ATOM 771 N N . GLY A 1 101 ? -3.819 12.296 -18.221 1.00 68.81 101 GLY A N 1
ATOM 772 C CA . GLY A 1 101 ? -3.867 10.887 -18.608 1.00 68.81 101 GLY A CA 1
ATOM 773 C C . GLY A 1 101 ? -3.359 9.958 -17.502 1.00 68.81 101 GLY A C 1
ATOM 774 O O . GLY A 1 101 ? -3.949 8.898 -17.270 1.00 68.81 101 GLY A O 1
ATOM 775 N N . TYR A 1 102 ? -2.335 10.387 -16.758 1.00 70.69 102 TYR A N 1
ATOM 776 C CA . TYR A 1 102 ? -1.691 9.595 -15.705 1.00 70.69 102 TYR A CA 1
ATOM 777 C C . TYR A 1 102 ? -2.638 9.207 -14.568 1.00 70.69 102 TYR A C 1
ATOM 779 O O . TYR A 1 102 ? -2.726 8.033 -14.203 1.00 70.69 102 TYR A O 1
ATOM 787 N N . GLU A 1 103 ? -3.406 10.161 -14.041 1.00 69.56 103 GLU A N 1
ATOM 788 C CA . GLU A 1 103 ? -4.366 9.892 -12.962 1.00 69.56 103 GLU A CA 1
ATOM 789 C C . GLU A 1 103 ? -5.554 9.047 -13.444 1.00 69.56 103 GLU A C 1
ATOM 791 O O . GLU A 1 103 ? -6.040 8.162 -12.729 1.00 69.56 103 GLU A O 1
ATOM 796 N N . ARG A 1 104 ? -6.000 9.270 -14.688 1.00 72.50 104 ARG A N 1
ATOM 797 C CA . ARG A 1 104 ? -7.107 8.514 -15.283 1.00 72.50 104 ARG A CA 1
ATOM 798 C C . ARG A 1 104 ? -6.731 7.050 -15.486 1.00 72.50 104 ARG A C 1
ATOM 800 O O . ARG A 1 104 ? -7.507 6.171 -15.104 1.00 72.50 104 ARG A O 1
ATOM 807 N N . GLU A 1 105 ? -5.548 6.781 -16.031 1.00 79.69 105 GLU A N 1
ATOM 808 C CA . GLU A 1 105 ? -5.041 5.417 -16.197 1.00 79.69 105 GLU A CA 1
ATOM 809 C C . GLU A 1 105 ? -4.730 4.740 -14.864 1.00 79.69 105 GLU A C 1
ATOM 811 O O . GLU A 1 105 ? -5.047 3.560 -14.685 1.00 79.69 105 GLU A O 1
ATOM 816 N N . ALA A 1 106 ? -4.174 5.483 -13.904 1.00 81.69 106 ALA A N 1
ATOM 817 C CA . ALA A 1 106 ? -3.859 4.965 -12.580 1.00 81.69 106 ALA A CA 1
ATOM 818 C C . ALA A 1 106 ? -5.074 4.319 -11.901 1.00 81.69 106 ALA A C 1
ATOM 820 O O . ALA A 1 106 ? -4.940 3.270 -11.272 1.00 81.69 106 ALA A O 1
ATOM 821 N N . SER A 1 107 ? -6.270 4.889 -12.078 1.00 80.75 107 SER A N 1
ATOM 822 C CA . SER A 1 107 ? -7.501 4.378 -11.461 1.00 80.75 107 SER A CA 1
ATOM 823 C C . SER A 1 107 ? -7.881 2.952 -11.840 1.00 80.75 107 SER A C 1
ATOM 825 O O . SER A 1 107 ? -8.451 2.235 -11.016 1.00 80.75 107 SER A O 1
ATOM 827 N N . GLY A 1 108 ? -7.528 2.515 -13.049 1.00 85.12 108 GLY A N 1
ATOM 828 C CA . GLY A 1 108 ? -7.770 1.152 -13.518 1.00 85.12 108 GLY A CA 1
ATOM 829 C C . GLY A 1 108 ? -6.641 0.172 -13.199 1.00 85.12 108 GLY A C 1
ATOM 830 O O . GLY A 1 108 ? -6.829 -1.029 -13.373 1.00 85.12 108 GLY A O 1
ATOM 831 N N . ARG A 1 109 ? -5.480 0.666 -12.752 1.00 90.50 109 ARG A N 1
ATOM 832 C CA . ARG A 1 109 ? -4.238 -0.113 -12.613 1.00 90.50 109 ARG A CA 1
ATOM 833 C C . ARG A 1 109 ? -3.840 -0.393 -11.158 1.00 90.50 109 ARG A C 1
ATOM 835 O O . ARG A 1 109 ? -2.823 -1.046 -10.931 1.00 90.50 109 ARG A O 1
ATOM 842 N N . VAL A 1 110 ? -4.607 0.090 -10.172 1.00 94.19 110 VAL A N 1
ATOM 843 C CA . VAL A 1 110 ? -4.317 -0.166 -8.750 1.00 94.19 110 VAL A CA 1
ATOM 844 C C . VAL A 1 110 ? -4.508 -1.647 -8.435 1.00 94.19 110 VAL A C 1
ATOM 846 O O . VAL A 1 110 ? -5.629 -2.154 -8.448 1.00 94.19 110 VAL A O 1
ATOM 849 N N . VAL A 1 111 ? -3.412 -2.315 -8.090 1.00 95.69 111 VAL A N 1
ATOM 850 C CA . VAL A 1 111 ? -3.410 -3.658 -7.509 1.00 95.69 111 VAL A CA 1
ATOM 851 C C . VAL A 1 111 ? -3.629 -3.522 -5.997 1.00 95.69 111 VAL A C 1
ATOM 853 O O . VAL A 1 111 ? -2.820 -2.852 -5.343 1.00 95.69 111 VAL A O 1
ATOM 856 N N . PRO A 1 112 ? -4.694 -4.114 -5.423 1.00 95.62 112 PRO A N 1
ATOM 857 C CA . PRO A 1 112 ? -4.965 -4.057 -3.987 1.00 95.62 112 PRO A CA 1
ATOM 858 C C . PRO A 1 112 ? -3.804 -4.598 -3.145 1.00 95.62 112 PRO A C 1
ATOM 860 O O . PRO A 1 112 ? -3.060 -5.484 -3.577 1.00 95.62 112 PRO A O 1
ATOM 863 N N . PHE A 1 113 ? -3.654 -4.088 -1.922 1.00 96.31 113 PHE A N 1
ATOM 864 C CA . PHE A 1 113 ? -2.581 -4.487 -1.005 1.00 96.31 113 PHE A CA 1
ATOM 865 C C . PHE A 1 113 ? -2.490 -6.008 -0.819 1.00 96.31 113 PHE A C 1
ATOM 867 O O . PHE A 1 113 ? -1.394 -6.563 -0.826 1.00 96.31 113 PHE A O 1
ATOM 874 N N . GLU A 1 114 ? -3.619 -6.697 -0.681 1.00 94.38 114 GLU A N 1
ATOM 875 C CA . GLU A 1 114 ? -3.704 -8.147 -0.492 1.00 94.38 114 GLU A CA 1
ATOM 876 C C . GLU A 1 114 ? -3.197 -8.963 -1.693 1.00 94.38 114 GLU A C 1
ATOM 878 O O . GLU A 1 114 ? -2.702 -10.075 -1.502 1.00 94.38 114 GLU A O 1
ATOM 883 N N . GLU A 1 115 ? -3.258 -8.395 -2.898 1.00 96.19 115 GLU A N 1
ATOM 884 C CA . GLU A 1 115 ? -2.817 -9.014 -4.154 1.00 96.19 115 GLU A CA 1
ATOM 885 C C . GLU A 1 115 ? -1.356 -8.675 -4.499 1.00 96.19 115 GLU A C 1
ATOM 887 O O . GLU A 1 115 ? -0.752 -9.304 -5.369 1.00 96.19 115 GLU A O 1
ATOM 892 N N . CYS A 1 116 ? -0.757 -7.705 -3.804 1.00 95.25 116 CYS A N 1
ATOM 893 C CA . CYS A 1 116 ? 0.628 -7.304 -4.023 1.00 95.25 116 CYS A CA 1
ATOM 894 C C . CYS A 1 116 ? 1.630 -8.386 -3.576 1.00 95.25 116 CYS A C 1
ATOM 896 O O . CYS A 1 116 ? 1.443 -9.087 -2.577 1.00 95.25 116 CYS A O 1
ATOM 898 N N . GLU A 1 117 ? 2.780 -8.447 -4.260 1.00 94.31 117 GLU A N 1
ATOM 899 C CA . GLU A 1 117 ? 3.909 -9.293 -3.848 1.00 94.31 117 GLU A CA 1
ATOM 900 C C . GLU A 1 117 ? 4.322 -8.988 -2.388 1.00 94.31 117 GLU A C 1
ATOM 902 O O . GLU A 1 117 ? 4.368 -7.817 -1.997 1.00 94.31 117 GLU A O 1
ATOM 907 N N . PRO A 1 118 ? 4.727 -9.983 -1.571 1.00 91.56 118 PRO A N 1
ATOM 908 C CA . PRO A 1 118 ? 5.086 -9.752 -0.168 1.00 91.56 118 PRO A CA 1
ATOM 909 C C . PRO A 1 118 ? 6.151 -8.668 0.054 1.00 91.56 118 PRO A C 1
ATOM 911 O O . PRO A 1 118 ? 6.076 -7.918 1.026 1.00 91.56 118 PRO A O 1
ATOM 914 N N . ALA A 1 119 ? 7.125 -8.559 -0.856 1.00 91.44 119 ALA A N 1
ATOM 915 C CA . ALA A 1 119 ? 8.147 -7.515 -0.806 1.00 91.44 119 ALA A CA 1
ATOM 916 C C . ALA A 1 119 ? 7.558 -6.116 -1.050 1.00 91.44 119 ALA A C 1
ATOM 918 O O . ALA A 1 119 ? 7.931 -5.168 -0.366 1.00 91.44 119 ALA A O 1
ATOM 919 N N . VAL A 1 120 ? 6.605 -5.998 -1.977 1.00 94.69 120 VAL A N 1
ATOM 920 C CA . VAL A 1 120 ? 5.899 -4.746 -2.272 1.00 94.69 120 VAL A CA 1
ATOM 921 C C . VAL A 1 120 ? 5.040 -4.334 -1.080 1.00 94.69 120 VAL A C 1
ATOM 923 O O . VAL A 1 120 ? 5.145 -3.199 -0.627 1.00 94.69 120 VAL A O 1
ATOM 926 N N . ARG A 1 121 ? 4.280 -5.266 -0.490 1.00 94.94 121 ARG A N 1
ATOM 927 C CA . ARG A 1 121 ? 3.485 -5.009 0.727 1.00 94.94 121 ARG A CA 1
ATOM 928 C C . ARG A 1 121 ? 4.332 -4.458 1.871 1.00 94.94 121 ARG A C 1
ATOM 930 O O . ARG A 1 121 ? 3.949 -3.481 2.506 1.00 94.94 121 ARG A O 1
ATOM 937 N N . ALA A 1 122 ? 5.513 -5.037 2.085 1.00 92.12 122 ALA A N 1
ATOM 938 C CA . ALA A 1 122 ? 6.440 -4.570 3.110 1.00 92.12 122 ALA A CA 1
ATOM 939 C C . ALA A 1 122 ? 6.934 -3.132 2.866 1.00 92.12 122 ALA A C 1
ATOM 941 O O . ALA A 1 122 ? 7.124 -2.381 3.822 1.00 92.12 122 ALA A O 1
ATOM 942 N N . LEU A 1 123 ? 7.132 -2.746 1.602 1.00 94.31 123 LEU A N 1
ATOM 943 C CA . LEU A 1 123 ? 7.551 -1.394 1.221 1.00 94.31 123 LEU A CA 1
ATOM 944 C C . LEU A 1 123 ? 6.396 -0.386 1.277 1.00 94.31 123 LEU A C 1
ATOM 946 O O . LEU A 1 123 ? 6.619 0.781 1.586 1.00 94.31 123 LEU A O 1
ATOM 950 N N . LEU A 1 124 ? 5.157 -0.823 1.040 1.00 95.56 124 LEU A N 1
ATOM 951 C CA . LEU A 1 124 ? 3.988 0.055 1.101 1.00 95.56 124 LEU A CA 1
ATOM 952 C C . LEU A 1 124 ? 3.783 0.663 2.490 1.00 95.56 124 LEU A C 1
ATOM 954 O O . LEU A 1 124 ? 3.358 1.813 2.577 1.00 95.56 124 LEU A O 1
ATOM 958 N N . TYR A 1 125 ? 4.133 -0.043 3.570 1.00 93.81 125 TYR A N 1
ATOM 959 C CA . TYR A 1 125 ? 3.921 0.450 4.937 1.00 93.81 125 TYR A CA 1
ATOM 960 C C . TYR A 1 125 ? 4.528 1.829 5.205 1.00 93.81 125 TYR A C 1
ATOM 962 O O . TYR A 1 125 ? 3.932 2.611 5.945 1.00 93.81 125 TYR A O 1
ATOM 970 N N . SER A 1 126 ? 5.681 2.153 4.611 1.00 92.25 126 SER A N 1
ATOM 971 C CA . SER A 1 126 ? 6.305 3.469 4.799 1.00 92.25 126 SER A CA 1
ATOM 972 C C . SER A 1 126 ? 5.568 4.602 4.087 1.00 92.25 126 SER A C 1
ATOM 974 O O . SER A 1 126 ? 5.745 5.753 4.463 1.00 92.25 126 SER A O 1
ATOM 976 N N . CYS A 1 127 ? 4.746 4.291 3.085 1.00 94.12 127 CYS A N 1
ATOM 977 C CA . CYS A 1 127 ? 4.037 5.275 2.264 1.00 94.12 127 CYS A CA 1
ATOM 978 C C . CYS A 1 127 ? 2.608 5.544 2.750 1.00 94.12 127 CYS A C 1
ATOM 980 O O . CYS A 1 127 ? 2.012 6.552 2.376 1.00 94.12 127 CYS A O 1
ATOM 982 N N . ILE A 1 128 ? 2.045 4.645 3.563 1.00 94.00 128 ILE A N 1
ATOM 983 C CA . ILE 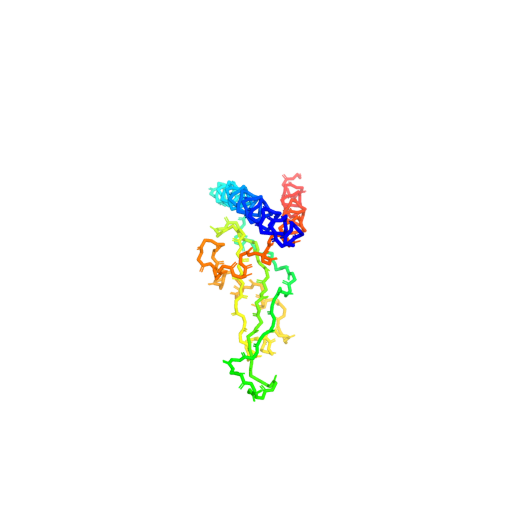A 1 128 ? 0.658 4.740 4.033 1.00 94.00 128 ILE A CA 1
ATOM 984 C C . ILE A 1 128 ? 0.380 6.042 4.796 1.00 94.00 128 ILE A C 1
ATOM 986 O O . ILE A 1 128 ? -0.629 6.665 4.474 1.00 94.00 128 ILE A O 1
ATOM 990 N N . PRO A 1 129 ? 1.214 6.496 5.757 1.00 94.81 129 PRO A N 1
ATOM 991 C CA . PRO A 1 129 ? 0.925 7.725 6.499 1.00 94.81 129 PRO A CA 1
ATOM 992 C C . PRO A 1 129 ? 0.737 8.939 5.581 1.00 94.81 129 PRO A C 1
ATOM 994 O O . PRO A 1 129 ? -0.278 9.626 5.680 1.00 94.81 129 PRO A O 1
ATOM 997 N N . ASP A 1 130 ? 1.653 9.132 4.631 1.00 95.06 130 ASP A N 1
ATOM 998 C CA . ASP A 1 130 ? 1.615 10.252 3.688 1.00 95.06 130 ASP A CA 1
ATOM 999 C C . ASP A 1 130 ? 0.400 10.166 2.751 1.00 95.06 130 ASP A C 1
ATOM 1001 O O . ASP A 1 130 ? -0.249 11.172 2.457 1.00 95.06 130 ASP A O 1
ATOM 1005 N N . LEU A 1 131 ? 0.068 8.959 2.279 1.00 94.81 131 LEU A N 1
ATOM 1006 C CA . LEU A 1 131 ? -1.096 8.729 1.421 1.00 94.81 131 LEU A CA 1
ATOM 1007 C C . LEU A 1 131 ? -2.413 8.996 2.159 1.00 94.81 131 LEU A C 1
ATOM 1009 O O . LEU A 1 131 ? -3.314 9.618 1.595 1.00 94.81 131 LEU A O 1
ATOM 1013 N N . VAL A 1 132 ? -2.519 8.566 3.417 1.00 94.38 132 VAL A N 1
ATOM 1014 C CA . VAL A 1 132 ? -3.697 8.809 4.261 1.00 94.38 132 VAL A CA 1
ATOM 1015 C C . VAL A 1 132 ? -3.840 10.296 4.569 1.00 94.38 132 VAL A C 1
ATOM 1017 O O . VAL A 1 132 ? -4.935 10.834 4.429 1.00 94.38 132 VAL A O 1
ATOM 1020 N N . GLU A 1 133 ? -2.754 10.984 4.925 1.00 95.06 133 GLU A N 1
ATOM 1021 C CA . GLU A 1 133 ? -2.791 12.429 5.179 1.00 95.06 133 GLU A CA 1
ATOM 1022 C C . GLU A 1 133 ? -3.265 13.203 3.941 1.00 95.06 133 GLU A C 1
ATOM 1024 O O . GLU A 1 133 ? -4.076 14.125 4.041 1.00 95.06 133 GLU A O 1
ATOM 1029 N N . ARG A 1 134 ? -2.796 12.813 2.752 1.00 93.62 134 ARG A N 1
ATOM 1030 C CA . ARG A 1 134 ? -3.252 13.406 1.489 1.00 93.62 134 ARG A CA 1
ATOM 1031 C C . ARG A 1 134 ? -4.723 13.108 1.209 1.00 93.62 134 ARG A C 1
ATOM 1033 O O . ARG A 1 134 ? -5.427 14.012 0.779 1.00 93.62 134 ARG A O 1
ATOM 1040 N N . MET A 1 135 ? -5.198 11.895 1.494 1.00 91.25 135 MET A N 1
ATOM 1041 C CA . MET A 1 135 ? -6.614 11.542 1.334 1.00 91.25 135 MET A CA 1
ATOM 1042 C C . MET A 1 135 ? -7.515 12.381 2.235 1.00 91.25 135 MET A C 1
ATOM 1044 O O . MET A 1 135 ? -8.513 12.910 1.760 1.00 91.25 135 MET A O 1
ATOM 1048 N N . ILE A 1 136 ? -7.134 12.576 3.499 1.00 91.88 136 ILE A N 1
ATOM 1049 C CA . ILE A 1 136 ? -7.870 13.448 4.426 1.00 91.88 136 ILE A CA 1
ATOM 1050 C C . ILE A 1 136 ? -7.984 14.865 3.851 1.00 91.88 136 ILE A C 1
ATOM 1052 O O . ILE A 1 136 ? -9.078 15.411 3.786 1.00 91.88 136 ILE A O 1
ATOM 1056 N N . LYS A 1 137 ? -6.888 15.423 3.322 1.00 91.62 137 LYS A N 1
ATOM 1057 C CA . LYS A 1 137 ? -6.912 16.755 2.694 1.00 91.62 137 LYS A CA 1
ATOM 1058 C C . LYS A 1 137 ? -7.850 16.836 1.487 1.00 91.62 137 LYS A C 1
ATOM 1060 O O . LYS A 1 137 ? -8.454 17.884 1.274 1.00 91.62 137 LYS A O 1
ATOM 1065 N N . GLU A 1 138 ? -7.962 15.781 0.680 1.00 89.19 138 GLU A N 1
ATOM 1066 C CA . GLU A 1 138 ? -8.918 15.766 -0.436 1.00 89.19 138 GLU A CA 1
ATOM 1067 C C . GLU A 1 138 ? -10.370 15.632 0.039 1.00 89.19 138 GLU A C 1
ATOM 1069 O O . GLU A 1 138 ? -11.249 16.273 -0.537 1.00 89.19 138 GLU A O 1
ATOM 1074 N N . ILE A 1 139 ? -10.620 14.867 1.109 1.00 87.00 139 ILE A N 1
ATOM 1075 C CA . ILE A 1 139 ? -11.939 14.782 1.755 1.00 87.00 139 ILE A CA 1
ATOM 1076 C C . ILE A 1 139 ? -12.358 16.169 2.261 1.00 87.00 139 ILE A C 1
ATOM 1078 O O . ILE A 1 139 ? -13.411 16.663 1.859 1.00 87.00 139 ILE A O 1
ATOM 1082 N N . ASP A 1 140 ? -11.503 16.839 3.038 1.00 89.12 140 ASP A N 1
ATOM 1083 C CA . ASP A 1 140 ? -11.781 18.172 3.596 1.00 89.12 140 ASP A CA 1
ATOM 1084 C C . ASP A 1 140 ? -12.098 19.197 2.489 1.00 89.12 140 ASP A C 1
ATOM 1086 O O . ASP A 1 140 ? -12.994 20.035 2.611 1.00 89.12 140 ASP A O 1
ATOM 1090 N N . ARG A 1 141 ? -11.378 19.123 1.360 1.00 86.44 141 ARG A N 1
ATOM 1091 C CA . ARG A 1 141 ? -11.621 19.985 0.191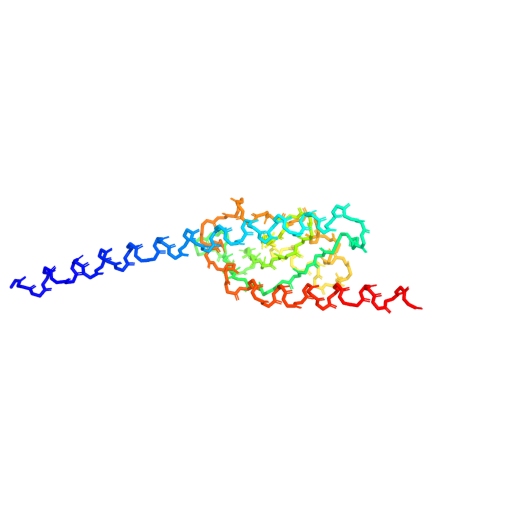 1.00 86.44 141 ARG A CA 1
ATOM 1092 C C . ARG A 1 141 ? -12.943 19.696 -0.503 1.00 86.44 141 ARG A C 1
ATOM 1094 O O . ARG A 1 141 ? -13.513 20.615 -1.090 1.00 86.44 141 ARG A O 1
ATOM 1101 N N . ALA A 1 142 ? -13.382 18.443 -0.530 1.00 83.19 142 ALA A N 1
ATOM 1102 C CA . ALA A 1 142 ? -14.662 18.082 -1.119 1.00 83.19 142 ALA A CA 1
ATOM 1103 C C . ALA A 1 142 ? -15.820 18.556 -0.235 1.00 83.19 142 ALA A C 1
ATOM 1105 O O . ALA A 1 142 ? -16.779 19.119 -0.758 1.00 83.19 142 ALA A O 1
ATOM 1106 N N . GLU A 1 143 ? -15.700 18.422 1.087 1.00 80.19 143 GLU A N 1
ATOM 1107 C CA . GLU A 1 143 ? -16.700 18.917 2.041 1.00 80.19 143 GLU A CA 1
ATOM 1108 C C . GLU A 1 143 ? -16.829 20.447 1.992 1.00 80.19 143 GLU A C 1
ATOM 1110 O O . GLU A 1 143 ? -17.939 20.966 1.886 1.00 80.19 143 GLU A O 1
ATOM 1115 N N . GLY A 1 144 ? -15.711 21.180 1.935 1.00 75.88 144 GLY A N 1
ATOM 1116 C CA . GLY A 1 144 ? -15.713 22.647 1.846 1.00 75.88 144 GLY A CA 1
ATOM 1117 C C . GLY A 1 144 ? -16.214 23.238 0.518 1.00 75.88 144 GLY A C 1
ATOM 1118 O O . GLY A 1 144 ? -16.349 24.452 0.408 1.00 75.88 144 GLY A O 1
ATOM 1119 N N . LYS A 1 145 ? -16.481 22.418 -0.509 1.00 58.72 145 LYS A N 1
ATOM 1120 C CA . LYS A 1 145 ? -17.111 22.854 -1.774 1.00 58.72 145 LYS A CA 1
ATOM 1121 C C . LYS 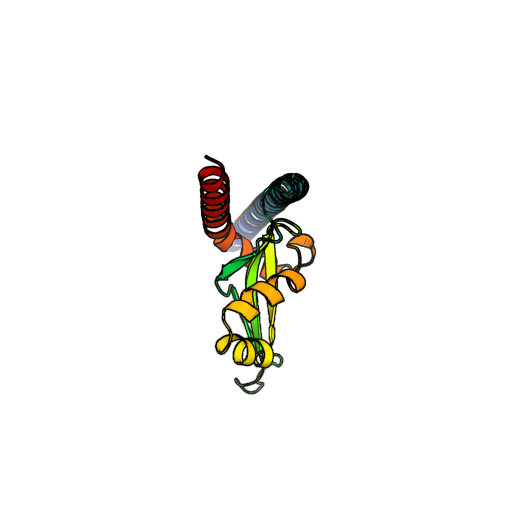A 1 145 ? -18.642 22.759 -1.749 1.00 58.72 145 LYS A C 1
ATOM 1123 O O . LYS A 1 145 ? -19.277 23.147 -2.730 1.00 58.72 145 LYS A O 1
ATOM 1128 N N . HIS A 1 146 ? -19.221 22.218 -0.676 1.00 51.41 146 HIS A N 1
ATOM 1129 C CA . HIS A 1 146 ? -20.664 22.031 -0.509 1.00 51.41 146 HIS A CA 1
ATOM 1130 C C . HIS A 1 146 ? -21.327 23.048 0.445 1.00 51.41 146 HIS A C 1
ATOM 1132 O O . HIS A 1 146 ? -22.528 22.927 0.693 1.00 51.41 146 HIS A O 1
ATOM 1138 N N . GLU A 1 147 ? -20.580 24.048 0.929 1.00 44.41 147 GLU A N 1
ATOM 1139 C CA . GLU A 1 147 ? -21.089 25.251 1.621 1.00 44.41 147 GLU A CA 1
ATOM 1140 C C . GLU A 1 147 ? -21.219 26.443 0.660 1.00 44.41 147 GLU A C 1
ATOM 1142 O O . GLU A 1 147 ? -22.215 27.194 0.792 1.00 44.41 147 GLU A O 1
#

Organism: NCBI:txid2527975

pLDDT: mean 85.53, std 11.56, range [44.41, 96.69]

Foldseek 3Di:
DVVVVVVVVVVVVVVVVVVVVVVVLVVVQVVQLVVLLVVVVVVLDPLDKDWWAFLDKDAPDDPDDPQWTWTKTWMATSNQGTFIFIDTSVRVVVCVVPVPVVRVVVSVRGDHLVRDDPVVNVSNSVGVVVNVVVVVVVVVVSVVVVD

Sequence (147 aa):
MAKKRNYRATLKQLNLRLRHLNEQAEARVEGLNEQFRALHATGMLHNLVLLGSVILSRPYGVGGPFDSGQSIQAALSLRAGVGAIYWDTEDAATLADDPDGYEREASGRVVPFEECEPAVRALLYSCIPDLVERMIKEIDRAEGKHE

Radius of gyration: 19.15 Å; chains: 1; bounding box: 52×47×47 Å